Protein AF-A0A6N9P990-F1 (afdb_monomer)

Radius of gyration: 19.52 Å; Cα contacts (8 Å, |Δi|>4): 64; chains: 1; bounding box: 38×54×44 Å

Structure (mmCIF, N/CA/C/O backbone):
data_AF-A0A6N9P990-F1
#
_entry.id   AF-A0A6N9P990-F1
#
loop_
_atom_site.group_PDB
_atom_site.id
_atom_site.type_symbol
_atom_site.label_atom_id
_atom_site.label_alt_id
_atom_site.label_comp_id
_atom_site.label_asym_id
_atom_site.label_entity_id
_atom_site.label_seq_id
_atom_site.pdbx_PDB_ins_code
_atom_site.Cartn_x
_atom_site.Cartn_y
_atom_site.Cartn_z
_atom_site.occupancy
_atom_site.B_iso_or_equiv
_atom_site.auth_seq_id
_atom_site.auth_comp_id
_atom_site.auth_asym_id
_atom_site.auth_atom_id
_atom_site.pdbx_PDB_model_num
ATOM 1 N N . MET A 1 1 ? 5.853 -6.840 -15.666 1.00 91.62 1 MET A N 1
ATOM 2 C CA . MET A 1 1 ? 5.672 -5.708 -14.733 1.00 91.62 1 MET A CA 1
ATOM 3 C C . MET A 1 1 ? 4.694 -6.100 -13.642 1.00 91.62 1 MET A C 1
ATOM 5 O O . MET A 1 1 ? 3.835 -6.928 -13.913 1.00 91.62 1 MET A O 1
ATOM 9 N N . ILE A 1 2 ? 4.839 -5.542 -12.440 1.00 96.06 2 ILE A N 1
ATOM 10 C CA . ILE A 1 2 ? 3.819 -5.668 -11.392 1.00 96.06 2 ILE A CA 1
ATOM 11 C C . ILE A 1 2 ? 2.753 -4.600 -11.637 1.00 96.06 2 ILE A C 1
ATOM 13 O O . ILE A 1 2 ? 3.101 -3.457 -11.924 1.00 96.06 2 ILE A O 1
ATOM 17 N N . VAL A 1 3 ? 1.483 -4.979 -11.551 1.00 97.50 3 VAL A N 1
ATOM 18 C CA . VAL A 1 3 ? 0.333 -4.076 -11.649 1.00 97.50 3 VAL A CA 1
ATOM 19 C C . VAL A 1 3 ? -0.531 -4.184 -10.397 1.00 97.50 3 VAL A C 1
ATOM 21 O O . VAL A 1 3 ? -0.558 -5.234 -9.754 1.00 97.50 3 VAL A O 1
ATOM 24 N N . TYR A 1 4 ? -1.244 -3.109 -10.059 1.00 98.38 4 TYR A N 1
ATOM 25 C CA . TYR A 1 4 ? -2.050 -3.010 -8.835 1.00 98.38 4 TYR A CA 1
ATOM 26 C C . TYR A 1 4 ? -3.547 -2.852 -9.113 1.00 98.38 4 TYR A C 1
ATOM 28 O O . TYR A 1 4 ? -4.282 -2.320 -8.288 1.00 98.38 4 TYR A O 1
ATOM 36 N N . ASP A 1 5 ? -4.043 -3.303 -10.265 1.00 98.00 5 ASP A N 1
ATOM 37 C CA . ASP A 1 5 ? -5.465 -3.154 -10.604 1.00 98.00 5 ASP A CA 1
ATOM 38 C C . ASP A 1 5 ? -6.384 -3.860 -9.593 1.00 98.00 5 ASP A C 1
ATOM 40 O O . ASP A 1 5 ? -7.451 -3.349 -9.233 1.00 98.00 5 ASP A O 1
ATOM 44 N N . LYS A 1 6 ? -5.923 -5.002 -9.067 1.00 98.38 6 LYS A N 1
ATOM 45 C CA . LYS A 1 6 ? -6.621 -5.766 -8.029 1.00 98.38 6 LYS A CA 1
ATOM 46 C C . LYS A 1 6 ? -6.764 -4.995 -6.719 1.00 98.38 6 LYS A C 1
ATOM 48 O O . LYS A 1 6 ? -7.823 -5.077 -6.104 1.00 98.38 6 LYS A O 1
ATOM 53 N N . LEU A 1 7 ? -5.792 -4.152 -6.354 1.00 98.44 7 LEU A N 1
ATOM 54 C CA . LEU A 1 7 ? -5.877 -3.303 -5.161 1.00 98.44 7 LEU A CA 1
ATOM 55 C C . LEU A 1 7 ? -7.158 -2.460 -5.162 1.00 98.44 7 LEU A C 1
ATOM 57 O O . LEU A 1 7 ? -7.846 -2.366 -4.148 1.00 98.44 7 LEU A O 1
ATOM 61 N N . TRP A 1 8 ? -7.516 -1.870 -6.304 1.00 98.12 8 TRP A N 1
ATOM 62 C CA . TRP A 1 8 ? -8.704 -1.019 -6.403 1.00 98.12 8 TRP A CA 1
ATOM 63 C C . TRP A 1 8 ? -10.002 -1.813 -6.287 1.00 98.12 8 TRP A C 1
ATOM 65 O O . TRP A 1 8 ? -10.987 -1.298 -5.758 1.00 98.12 8 TRP A O 1
ATOM 75 N N . ALA A 1 9 ? -10.017 -3.051 -6.784 1.00 98.19 9 ALA A N 1
ATOM 76 C CA . ALA A 1 9 ? -11.144 -3.956 -6.598 1.00 98.19 9 ALA A CA 1
ATOM 77 C C . ALA A 1 9 ? -11.282 -4.357 -5.125 1.00 98.19 9 ALA A C 1
ATOM 79 O O . ALA A 1 9 ? -12.367 -4.231 -4.561 1.00 98.19 9 ALA A O 1
ATOM 80 N N . THR A 1 10 ? -10.179 -4.728 -4.480 1.00 98.50 10 THR A N 1
ATOM 81 C CA . THR A 1 10 ? -10.142 -5.117 -3.066 1.00 98.50 10 THR A CA 1
ATOM 82 C C . THR A 1 10 ? -10.573 -3.971 -2.154 1.00 98.50 10 THR A C 1
ATOM 84 O O . THR A 1 10 ? -11.415 -4.172 -1.285 1.00 98.50 10 THR A 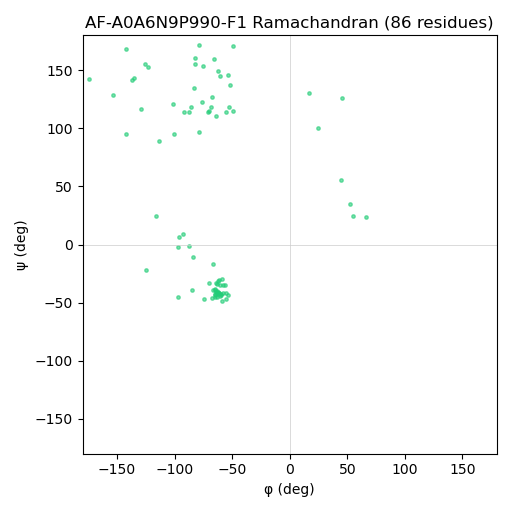O 1
ATOM 87 N N . LEU A 1 11 ? -10.121 -2.739 -2.413 1.00 98.12 11 LEU A N 1
ATOM 88 C CA . LEU A 1 11 ? -10.587 -1.543 -1.703 1.00 98.12 11 LEU A CA 1
ATOM 89 C C . LEU A 1 11 ? -12.111 -1.374 -1.772 1.00 98.12 11 LEU A C 1
ATOM 91 O O . LEU A 1 11 ? -12.752 -1.159 -0.744 1.00 98.12 11 LEU A O 1
ATOM 95 N N . ARG A 1 12 ? -12.704 -1.519 -2.967 1.00 98.12 12 ARG A N 1
ATOM 96 C CA . ARG A 1 12 ? -14.165 -1.445 -3.138 1.00 98.12 12 ARG A CA 1
ATOM 97 C C . ARG A 1 12 ? -14.878 -2.566 -2.388 1.00 98.12 12 ARG A C 1
ATOM 99 O O . ARG A 1 12 ? -15.842 -2.288 -1.684 1.00 98.12 12 ARG A O 1
ATOM 106 N N . ASN A 1 13 ? -14.382 -3.797 -2.493 1.00 97.81 13 ASN A N 1
ATOM 107 C CA . ASN A 1 13 ? -14.971 -4.964 -1.831 1.00 97.81 13 ASN A CA 1
ATOM 108 C C . ASN A 1 13 ? -14.920 -4.851 -0.300 1.00 97.81 13 ASN A C 1
ATOM 110 O O . ASN A 1 13 ? -15.832 -5.310 0.380 1.00 97.81 13 ASN A O 1
ATOM 114 N N . ARG A 1 14 ? -13.876 -4.213 0.241 1.00 96.88 14 ARG A N 1
A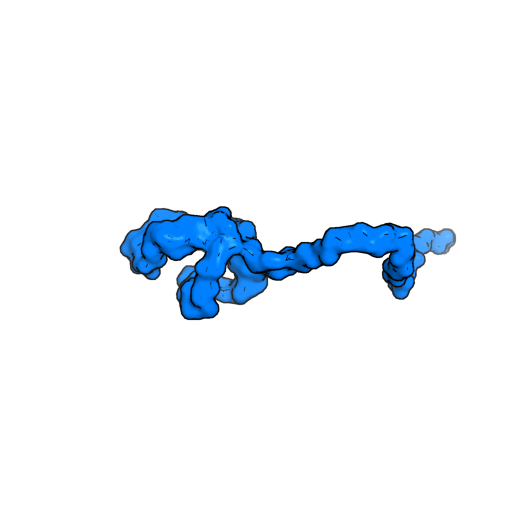TOM 115 C CA . ARG A 1 14 ? -13.700 -3.954 1.678 1.00 96.88 14 ARG A CA 1
ATOM 116 C C . ARG A 1 14 ? -14.349 -2.647 2.152 1.00 96.88 14 ARG A C 1
ATOM 118 O O . ARG A 1 14 ? -14.261 -2.322 3.331 1.00 96.88 14 ARG A O 1
ATOM 125 N N . GLY A 1 15 ? -14.974 -1.870 1.263 1.00 97.00 15 GLY A N 1
ATOM 126 C CA . GLY A 1 15 ? -15.583 -0.582 1.617 1.00 97.00 15 GLY A CA 1
ATOM 127 C C . GLY A 1 15 ? -14.575 0.490 2.056 1.00 97.00 15 GLY A C 1
ATOM 128 O O . GLY A 1 15 ? -14.932 1.421 2.778 1.00 97.00 15 GLY A O 1
ATOM 129 N N . ILE A 1 16 ? -13.311 0.379 1.639 1.00 97.31 16 ILE A N 1
ATOM 130 C CA . ILE A 1 16 ? -12.241 1.314 1.998 1.00 97.31 16 ILE A CA 1
ATOM 131 C C . ILE A 1 16 ? -12.002 2.269 0.831 1.00 97.31 16 ILE A C 1
ATOM 133 O O . ILE A 1 16 ? -11.666 1.873 -0.284 1.00 97.31 16 ILE A O 1
ATOM 137 N N . SER A 1 17 ? -12.169 3.566 1.088 1.00 96.88 17 SER A N 1
ATOM 138 C CA . SER A 1 17 ? -11.902 4.596 0.089 1.00 96.88 17 SER A CA 1
ATOM 139 C C . SER A 1 17 ? -10.411 4.936 0.023 1.00 96.88 17 SER A C 1
ATOM 141 O O . SER A 1 17 ? -9.672 4.831 1.001 1.00 96.88 17 SER A O 1
ATOM 143 N N . GLN A 1 18 ? -9.959 5.436 -1.127 1.00 96.38 18 GLN A N 1
ATOM 144 C CA . GLN A 1 18 ? -8.590 5.948 -1.264 1.00 96.38 18 GLN A CA 1
ATOM 145 C C . GLN A 1 18 ? -8.310 7.132 -0.323 1.00 96.38 18 GLN A C 1
ATOM 147 O O . GLN A 1 18 ? -7.188 7.311 0.138 1.00 96.38 18 GLN A O 1
ATOM 152 N N . TYR A 1 19 ? -9.335 7.929 -0.008 1.00 96.44 19 TYR A N 1
ATOM 153 C CA . TYR A 1 19 ? -9.234 8.992 0.991 1.00 96.44 19 TYR A CA 1
ATOM 154 C C . TYR A 1 19 ? -8.940 8.426 2.386 1.00 96.44 19 TYR A C 1
ATOM 156 O O . TYR A 1 19 ? -8.095 8.969 3.096 1.00 96.44 19 TYR A O 1
ATOM 164 N N . LYS A 1 20 ? -9.573 7.298 2.737 1.00 96.81 20 LYS A N 1
ATOM 165 C CA . LYS A 1 20 ? -9.345 6.581 3.996 1.00 96.81 20 LYS A CA 1
ATOM 166 C C . LYS A 1 20 ? -7.890 6.13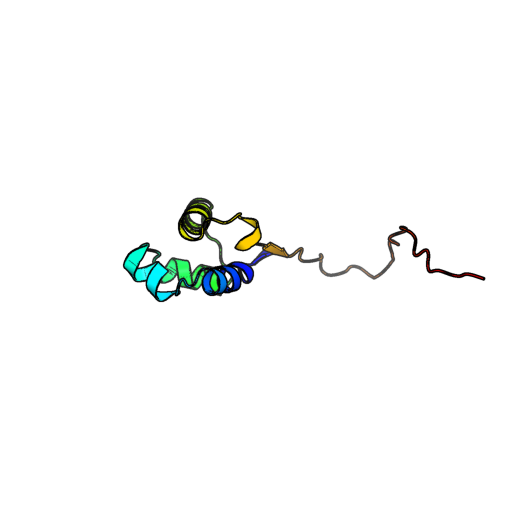1 4.135 1.00 96.81 20 LYS A C 1
ATOM 168 O O . LYS A 1 20 ? -7.286 6.343 5.181 1.00 96.81 20 LYS A O 1
ATOM 173 N N . LEU A 1 21 ? -7.293 5.617 3.054 1.00 96.19 21 LEU A N 1
ATOM 174 C CA . LEU A 1 21 ? -5.862 5.278 3.014 1.00 96.19 21 LEU A CA 1
ATOM 175 C C . LEU A 1 21 ? -4.967 6.465 3.382 1.00 96.19 21 LEU A C 1
ATOM 177 O O . LEU A 1 21 ? -4.017 6.298 4.139 1.00 96.19 21 LEU A O 1
ATOM 181 N N . ILE A 1 22 ? -5.283 7.662 2.884 1.00 96.50 22 ILE A N 1
ATOM 182 C CA . ILE A 1 22 ? -4.482 8.861 3.152 1.00 96.50 22 ILE A CA 1
ATOM 183 C C . ILE A 1 22 ? -4.699 9.374 4.576 1.00 96.50 22 ILE A C 1
ATOM 185 O O . ILE A 1 22 ? -3.740 9.726 5.258 1.00 96.50 22 ILE A O 1
ATOM 189 N N . LYS A 1 23 ? -5.956 9.483 5.013 1.00 96.69 23 LYS A N 1
ATOM 190 C CA . LYS A 1 23 ? -6.294 10.176 6.263 1.00 96.69 23 LYS A CA 1
ATOM 191 C C . LYS A 1 23 ? -6.190 9.310 7.502 1.00 96.69 23 LYS A C 1
ATOM 193 O O . LYS A 1 23 ? -5.747 9.810 8.529 1.00 96.69 23 LYS A O 1
ATOM 198 N N . GLU A 1 24 ? -6.592 8.051 7.412 1.00 95.19 24 GLU A N 1
ATOM 199 C CA . GLU A 1 24 ? -6.621 7.152 8.565 1.00 95.19 24 GLU A CA 1
ATOM 200 C C . GLU A 1 24 ? -5.360 6.295 8.606 1.00 95.19 24 GLU A C 1
ATOM 202 O O . GLU A 1 24 ? -4.699 6.222 9.636 1.00 95.19 24 GLU A O 1
ATOM 207 N N . TYR A 1 25 ? -4.964 5.736 7.461 1.00 94.69 25 TYR A N 1
ATOM 208 C CA . TYR A 1 25 ? -3.834 4.807 7.381 1.00 94.69 25 TYR A CA 1
ATOM 209 C C . TYR A 1 25 ? -2.501 5.458 6.983 1.00 94.69 25 TYR A C 1
ATOM 211 O O . TYR A 1 25 ? -1.515 4.759 6.773 1.00 94.69 25 TYR A O 1
ATOM 219 N N . GLN A 1 26 ? -2.457 6.791 6.875 1.00 94.69 26 GLN A N 1
ATOM 220 C CA . GLN A 1 26 ? -1.238 7.575 6.618 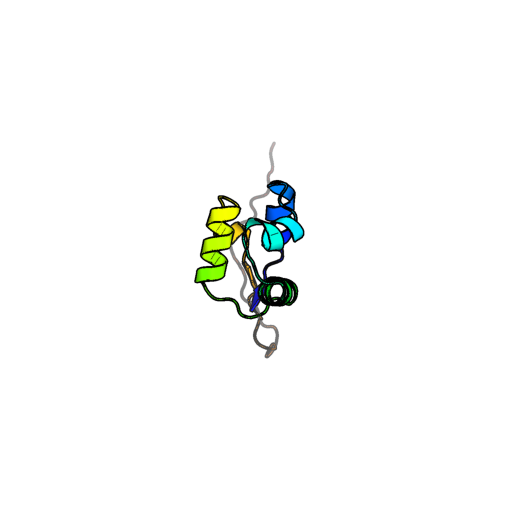1.00 94.69 26 GLN A CA 1
ATOM 221 C C . GLN A 1 26 ? -0.457 7.163 5.355 1.00 94.69 26 GLN A C 1
ATOM 223 O O . GLN A 1 26 ? 0.740 7.435 5.230 1.00 94.69 26 GLN A O 1
ATOM 228 N N . ILE A 1 27 ? -1.128 6.559 4.370 1.00 95.62 27 ILE A N 1
ATOM 229 C CA . ILE A 1 27 ? -0.539 6.332 3.051 1.00 95.62 27 ILE A CA 1
ATOM 230 C C . ILE A 1 27 ? -0.366 7.687 2.374 1.00 95.62 27 ILE A C 1
ATOM 232 O O . ILE A 1 27 ? -1.329 8.407 2.105 1.00 95.62 27 ILE A O 1
ATOM 236 N N . SER A 1 28 ? 0.877 8.043 2.063 1.00 95.69 28 SER A N 1
ATOM 237 C CA . SER A 1 28 ? 1.152 9.320 1.409 1.00 95.69 28 SER A CA 1
ATOM 238 C C . SER A 1 28 ? 0.486 9.394 0.030 1.00 95.69 28 SER A C 1
ATOM 240 O O . SER A 1 28 ? 0.376 8.404 -0.702 1.00 95.69 28 SER A O 1
ATOM 242 N N . THR A 1 29 ? 0.101 10.602 -0.382 1.00 96.38 29 THR A N 1
ATOM 243 C CA . THR A 1 29 ? -0.435 10.853 -1.729 1.00 96.38 29 THR A CA 1
ATOM 244 C C . THR A 1 29 ? 0.531 10.399 -2.826 1.00 96.38 29 THR A C 1
ATOM 246 O O . THR A 1 29 ? 0.090 9.874 -3.846 1.00 96.38 29 THR A O 1
ATOM 249 N N . GLY A 1 30 ? 1.843 10.527 -2.597 1.00 96.81 30 GLY A N 1
ATOM 250 C CA . GLY A 1 30 ? 2.881 10.055 -3.513 1.00 96.81 30 GLY A CA 1
ATOM 251 C C . GLY A 1 30 ? 2.938 8.529 -3.648 1.00 96.81 30 GLY A C 1
ATOM 252 O O . GLY A 1 30 ? 3.103 8.027 -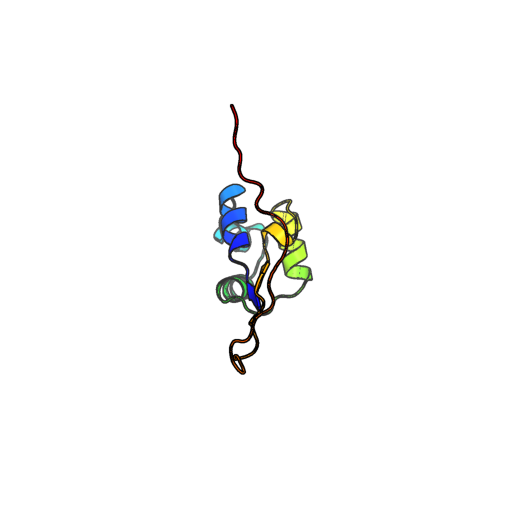4.758 1.00 96.81 30 GLY A O 1
ATOM 253 N N . GLN A 1 31 ? 2.761 7.770 -2.559 1.00 96.69 31 GLN A N 1
ATOM 254 C CA . GLN A 1 31 ? 2.656 6.305 -2.635 1.00 96.69 31 GLN A CA 1
ATOM 255 C C . GLN A 1 31 ? 1.402 5.880 -3.396 1.00 96.69 31 GLN A C 1
ATOM 257 O O . GLN A 1 31 ? 1.475 5.012 -4.265 1.00 96.69 31 GLN A O 1
ATOM 262 N N . LEU A 1 32 ? 0.271 6.530 -3.118 1.00 97.06 32 LEU A N 1
ATOM 263 C CA . LEU A 1 32 ? -0.979 6.253 -3.815 1.00 97.06 32 LEU A CA 1
ATOM 264 C C . LEU A 1 32 ? -0.876 6.554 -5.319 1.00 97.06 32 LEU A C 1
ATOM 266 O O . LEU A 1 32 ? -1.346 5.768 -6.138 1.00 97.06 32 LEU A O 1
ATOM 270 N N . ASP A 1 33 ? -0.225 7.655 -5.698 1.00 97.69 33 ASP A N 1
ATOM 271 C CA . ASP A 1 33 ? 0.023 7.995 -7.102 1.00 97.69 33 ASP A CA 1
ATOM 272 C C . ASP A 1 33 ? 0.929 6.969 -7.804 1.00 97.69 33 ASP A C 1
ATOM 274 O O . ASP A 1 33 ? 0.638 6.552 -8.925 1.00 97.69 33 ASP A O 1
ATOM 278 N N . ARG A 1 34 ? 1.978 6.479 -7.127 1.00 97.50 34 ARG A N 1
ATOM 279 C CA . ARG A 1 34 ? 2.818 5.387 -7.651 1.00 97.50 34 ARG A CA 1
ATOM 280 C C . ARG A 1 34 ? 2.013 4.115 -7.885 1.00 97.50 34 ARG A C 1
ATOM 282 O O . ARG A 1 34 ? 2.161 3.516 -8.945 1.00 97.50 34 ARG A O 1
ATOM 289 N N . LEU A 1 35 ? 1.141 3.733 -6.950 1.00 97.81 35 LEU A N 1
ATOM 290 C CA . LEU A 1 35 ? 0.259 2.573 -7.113 1.00 97.81 35 LEU A CA 1
ATOM 291 C C . LEU A 1 35 ? -0.650 2.735 -8.342 1.00 97.81 35 LEU A C 1
ATOM 293 O O . LEU A 1 35 ? -0.758 1.816 -9.145 1.00 97.81 35 LEU A O 1
ATOM 297 N N . ARG A 1 36 ? -1.238 3.920 -8.564 1.00 97.19 36 ARG A N 1
ATOM 298 C CA . ARG A 1 36 ? -2.080 4.187 -9.754 1.00 97.19 36 ARG A CA 1
ATOM 299 C C . ARG A 1 36 ? -1.320 4.063 -11.072 1.00 97.19 36 ARG A C 1
ATOM 301 O O . ARG A 1 36 ? -1.903 3.694 -12.084 1.00 97.19 36 ARG A O 1
ATOM 308 N N . LYS A 1 37 ? -0.028 4.385 -11.063 1.00 97.50 37 LYS A N 1
ATOM 309 C CA . LYS A 1 37 ? 0.850 4.341 -12.240 1.00 97.50 37 LYS A CA 1
ATOM 310 C C . LYS A 1 37 ? 1.590 3.010 -12.387 1.00 97.50 37 LYS A C 1
ATOM 312 O O . LYS A 1 37 ? 2.493 2.926 -13.213 1.00 97.50 37 LYS A O 1
A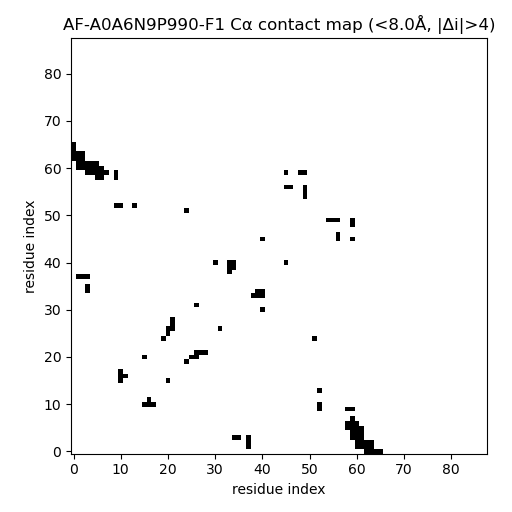TOM 317 N N . ASN A 1 38 ? 1.247 1.992 -11.588 1.00 97.31 38 ASN A N 1
ATOM 318 C CA . ASN A 1 38 ? 1.971 0.717 -11.530 1.00 97.31 38 ASN A CA 1
ATOM 319 C C . ASN A 1 38 ? 3.487 0.899 -11.307 1.00 97.31 38 ASN A C 1
ATOM 321 O O . ASN A 1 38 ? 4.318 0.170 -11.843 1.00 97.31 38 ASN A O 1
ATOM 325 N N . GLY A 1 39 ? 3.847 1.918 -10.524 1.00 96.88 39 GLY A N 1
ATOM 326 C CA . GLY A 1 39 ? 5.221 2.253 -10.189 1.00 96.88 39 GLY A CA 1
ATOM 327 C C . GLY A 1 39 ? 5.807 1.357 -9.100 1.00 96.88 39 GLY A C 1
ATOM 328 O O . GLY A 1 39 ? 5.119 0.575 -8.438 1.00 96.88 39 GLY A O 1
ATOM 329 N N . ASN A 1 40 ? 7.109 1.514 -8.876 1.00 95.56 40 ASN A N 1
ATOM 330 C CA . ASN A 1 40 ? 7.817 0.768 -7.843 1.00 95.56 40 ASN A CA 1
ATOM 331 C C . ASN A 1 40 ? 7.348 1.211 -6.450 1.00 95.56 40 ASN A C 1
ATOM 333 O O . ASN A 1 40 ? 7.407 2.396 -6.100 1.00 95.56 40 ASN A O 1
ATOM 337 N N . VAL A 1 41 ? 6.940 0.240 -5.640 1.00 96.06 41 VAL A N 1
ATOM 338 C CA . VAL A 1 41 ? 6.624 0.410 -4.219 1.00 96.06 41 VAL A CA 1
ATOM 339 C C . VAL A 1 41 ? 7.441 -0.588 -3.408 1.00 96.06 41 VAL A C 1
ATOM 341 O O . VAL A 1 41 ? 7.882 -1.610 -3.933 1.00 96.06 41 VAL A O 1
ATOM 344 N N . SER A 1 42 ? 7.690 -0.283 -2.137 1.00 96.25 42 SER A N 1
ATOM 345 C CA . SER A 1 42 ? 8.396 -1.215 -1.261 1.00 96.25 42 SER A CA 1
ATOM 346 C C . SER A 1 42 ? 7.476 -2.360 -0.842 1.00 96.25 42 SER A C 1
ATOM 348 O O . SER A 1 42 ? 6.258 -2.200 -0.740 1.00 96.25 42 SER A O 1
ATOM 350 N N . THR A 1 43 ? 8.067 -3.508 -0.520 1.00 97.44 43 THR A N 1
ATOM 351 C CA . THR A 1 43 ? 7.343 -4.634 0.088 1.00 97.44 43 THR A CA 1
ATOM 352 C C . THR A 1 43 ? 6.697 -4.249 1.418 1.00 97.44 43 THR A C 1
ATOM 354 O O . THR A 1 43 ? 5.626 -4.748 1.731 1.00 97.44 43 THR A O 1
ATOM 357 N N . TYR A 1 44 ? 7.276 -3.295 2.153 1.00 96.62 44 TYR A N 1
ATOM 358 C CA . TYR A 1 44 ? 6.672 -2.725 3.359 1.00 96.62 44 TYR A CA 1
ATOM 359 C C . TYR A 1 44 ? 5.329 -2.028 3.082 1.00 96.62 44 TYR A C 1
ATOM 361 O O . TYR A 1 44 ? 4.381 -2.204 3.840 1.00 96.62 44 TYR A O 1
ATOM 369 N N . THR A 1 45 ? 5.211 -1.272 1.983 1.00 96.31 45 THR A N 1
ATOM 370 C CA . THR A 1 45 ? 3.924 -0.674 1.584 1.00 96.31 45 THR A CA 1
ATOM 371 C C . THR A 1 45 ? 2.901 -1.747 1.216 1.00 96.31 45 THR A C 1
ATOM 373 O O . THR A 1 45 ? 1.738 -1.617 1.579 1.00 96.31 45 THR A O 1
ATOM 376 N N . LEU A 1 46 ? 3.325 -2.816 0.538 1.00 97.94 46 LEU A N 1
ATOM 377 C CA . LEU A 1 46 ? 2.439 -3.937 0.209 1.00 97.94 46 LEU A CA 1
ATOM 378 C C . LEU A 1 46 ? 1.964 -4.668 1.470 1.00 97.94 46 LEU A C 1
ATOM 380 O O . LEU A 1 46 ? 0.776 -4.936 1.588 1.00 97.94 46 LEU A O 1
ATOM 384 N N . ASN A 1 47 ? 2.859 -4.903 2.435 1.00 98.12 47 ASN A N 1
ATOM 385 C CA . ASN A 1 47 ? 2.516 -5.496 3.727 1.00 98.12 47 ASN A CA 1
ATOM 386 C C . ASN A 1 47 ? 1.469 -4.661 4.474 1.00 98.12 47 ASN A C 1
ATOM 388 O O . ASN A 1 47 ? 0.447 -5.196 4.884 1.00 98.12 47 ASN A O 1
ATOM 392 N N . GLN A 1 48 ? 1.677 -3.343 4.579 1.00 97.25 48 GLN A N 1
ATOM 393 C CA . GLN A 1 48 ? 0.694 -2.452 5.201 1.00 97.25 48 GLN A CA 1
ATOM 394 C C . GLN A 1 48 ? -0.669 -2.519 4.507 1.00 97.25 48 GLN A C 1
ATOM 396 O O . GLN A 1 48 ? -1.697 -2.551 5.173 1.00 97.25 48 GLN A O 1
ATOM 401 N N . LEU A 1 49 ? -0.703 -2.557 3.172 1.00 98.00 49 LEU A N 1
ATOM 402 C CA . LEU A 1 49 ? -1.964 -2.693 2.441 1.00 98.00 49 LEU A CA 1
ATOM 403 C C . LEU A 1 49 ? -2.650 -4.032 2.740 1.00 98.00 49 LEU A C 1
ATOM 405 O O . LEU A 1 49 ? -3.859 -4.039 2.942 1.00 98.00 49 LEU A O 1
ATOM 409 N N . CYS A 1 50 ? -1.905 -5.135 2.815 1.00 98.38 50 CYS A N 1
ATOM 410 C CA . CYS A 1 50 ? -2.450 -6.435 3.211 1.00 98.38 50 CYS A CA 1
ATOM 411 C C . CYS A 1 50 ? -3.014 -6.422 4.639 1.00 98.38 50 CYS A C 1
ATOM 413 O O . CYS A 1 50 ? -4.094 -6.959 4.857 1.00 98.38 50 CYS A O 1
ATOM 415 N N . GLU A 1 51 ? -2.335 -5.774 5.590 1.00 97.81 51 GLU A N 1
ATOM 416 C CA . GLU A 1 51 ? -2.812 -5.625 6.974 1.00 97.81 51 GLU A CA 1
ATOM 417 C C . GLU A 1 51 ? -4.092 -4.781 7.048 1.00 97.81 51 GLU A C 1
ATOM 419 O O . GLU A 1 51 ? -5.056 -5.171 7.698 1.00 97.81 51 GLU A O 1
ATOM 424 N N . ILE A 1 52 ? -4.135 -3.651 6.335 1.00 96.56 52 ILE A N 1
ATOM 425 C CA . ILE A 1 52 ? -5.299 -2.750 6.297 1.00 96.56 52 ILE A CA 1
ATOM 426 C C . ILE A 1 52 ? -6.516 -3.422 5.649 1.00 96.56 52 ILE A C 1
ATOM 428 O O . ILE A 1 52 ? -7.654 -3.166 6.041 1.00 96.56 52 ILE A O 1
ATOM 432 N N . LEU A 1 53 ? -6.284 -4.219 4.606 1.00 97.50 53 LEU A N 1
ATOM 433 C CA . LEU A 1 53 ? -7.334 -4.838 3.793 1.00 97.50 53 LEU A CA 1
ATOM 434 C C . LEU A 1 53 ? -7.652 -6.276 4.210 1.00 97.50 53 LEU A C 1
ATOM 436 O O . LEU A 1 53 ? -8.547 -6.879 3.609 1.00 97.50 53 LEU A O 1
ATOM 440 N N . GLU A 1 54 ? -6.928 -6.808 5.197 1.00 97.50 54 GLU A N 1
ATOM 441 C CA . GLU A 1 54 ? -6.991 -8.195 5.663 1.00 97.50 54 GLU A CA 1
ATOM 442 C C . GLU A 1 54 ? -7.018 -9.181 4.482 1.00 97.50 54 GLU A C 1
ATOM 444 O O . GLU A 1 54 ? -7.976 -9.935 4.291 1.00 97.50 54 GLU A O 1
ATOM 449 N N . CYS A 1 55 ?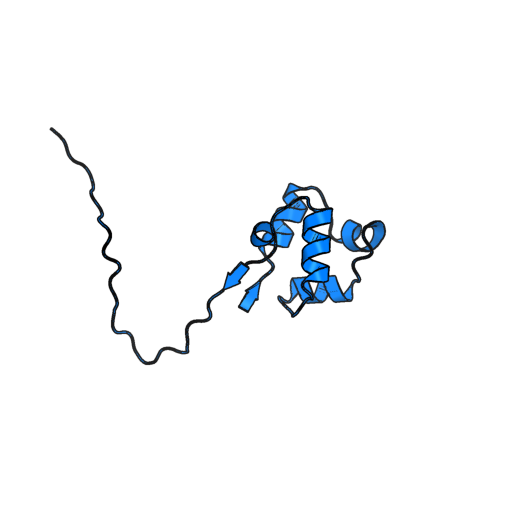 -6.023 -9.096 3.597 1.00 98.06 55 CYS A N 1
ATOM 450 C CA . CYS A 1 55 ? -5.996 -9.848 2.340 1.00 98.06 55 CYS A CA 1
ATOM 451 C C . CYS A 1 55 ? -4.594 -10.342 1.971 1.00 98.06 55 CYS A C 1
ATOM 453 O O . CYS A 1 55 ? -3.591 -9.879 2.519 1.00 98.06 55 CYS A O 1
ATOM 455 N N . ASP A 1 56 ? -4.522 -11.233 0.983 1.00 98.31 56 ASP A N 1
ATOM 456 C CA . ASP A 1 56 ? -3.253 -11.759 0.491 1.00 98.31 56 ASP A CA 1
ATOM 457 C C . ASP A 1 56 ? -2.600 -10.799 -0.513 1.00 98.31 56 ASP A C 1
ATOM 459 O O . ASP A 1 56 ? -3.249 -9.955 -1.139 1.00 98.31 56 ASP A O 1
ATOM 463 N N . LEU A 1 57 ? -1.288 -10.948 -0.733 1.00 98.38 57 LEU A N 1
ATOM 464 C CA . LEU A 1 57 ? -0.555 -10.128 -1.706 1.00 98.3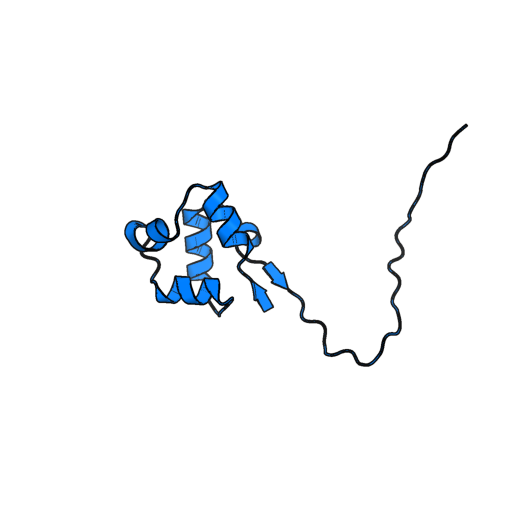8 57 LEU A CA 1
ATOM 465 C C . LEU A 1 57 ? -1.136 -10.251 -3.129 1.00 98.38 57 LEU A C 1
ATOM 467 O O . LEU A 1 57 ? -1.166 -9.274 -3.881 1.00 98.38 57 LEU A O 1
ATOM 471 N N . SER A 1 58 ? -1.630 -11.437 -3.494 1.00 98.12 58 SER A N 1
ATOM 472 C CA . SER A 1 58 ? -2.262 -11.705 -4.793 1.00 98.12 58 SER A CA 1
ATOM 473 C C . SER A 1 58 ? -3.587 -10.972 -5.007 1.00 98.12 58 SER A C 1
ATOM 475 O O . SER A 1 58 ? -4.028 -10.861 -6.155 1.00 98.12 58 SER A O 1
ATOM 477 N N . ASP A 1 59 ? -4.202 -10.459 -3.937 1.00 98.50 59 ASP A N 1
ATOM 478 C CA . ASP A 1 59 ? -5.438 -9.672 -3.993 1.00 98.50 59 ASP A CA 1
ATOM 479 C C . ASP A 1 59 ? -5.175 -8.193 -4.288 1.00 98.50 59 ASP A C 1
ATOM 481 O O . ASP A 1 59 ? -6.109 -7.437 -4.556 1.00 98.50 59 ASP A O 1
ATOM 485 N N . ILE A 1 60 ? -3.915 -7.750 -4.244 1.00 98.44 60 ILE A N 1
ATOM 486 C CA . ILE A 1 60 ? -3.556 -6.343 -4.468 1.00 98.44 60 ILE A CA 1
ATOM 487 C C . ILE A 1 60 ? -2.518 -6.143 -5.567 1.00 98.44 60 ILE A C 1
ATOM 489 O O . ILE A 1 60 ? -2.453 -5.055 -6.138 1.00 98.44 60 ILE A O 1
ATOM 493 N N . ALA A 1 61 ? -1.733 -7.169 -5.893 1.00 98.06 61 ALA A N 1
ATOM 494 C CA . ALA A 1 61 ? -0.669 -7.096 -6.881 1.00 98.06 61 ALA A CA 1
ATOM 495 C C . ALA A 1 61 ? -0.680 -8.312 -7.812 1.00 98.06 61 ALA A C 1
ATOM 497 O O . ALA A 1 61 ? -0.918 -9.446 -7.398 1.00 98.06 61 ALA A O 1
ATOM 498 N N . GLU A 1 62 ? -0.369 -8.079 -9.084 1.00 97.88 62 GLU A N 1
ATOM 499 C CA . GLU A 1 62 ? -0.257 -9.131 -10.089 1.00 97.88 62 GLU A CA 1
ATOM 500 C C . GLU A 1 62 ? 0.963 -8.917 -10.980 1.00 97.88 62 GLU A C 1
ATOM 502 O O . GLU A 1 62 ? 1.291 -7.796 -11.363 1.00 97.88 62 GLU A O 1
ATOM 507 N N . TYR A 1 63 ? 1.642 -10.006 -11.336 1.00 96.31 63 TYR A N 1
ATOM 508 C CA . TYR A 1 63 ? 2.735 -9.965 -12.297 1.00 96.31 63 TYR A CA 1
ATOM 509 C C . TYR A 1 63 ? 2.228 -10.215 -13.719 1.00 96.31 63 TYR A C 1
ATOM 511 O O . TYR A 1 63 ? 1.848 -11.327 -14.076 1.00 96.31 63 TYR A O 1
ATOM 519 N N . HIS A 1 64 ? 2.325 -9.199 -14.573 1.00 94.00 64 HIS A N 1
ATOM 520 C CA . HIS A 1 64 ? 2.156 -9.345 -16.014 1.00 94.00 64 HIS A CA 1
ATOM 521 C C . HIS A 1 64 ? 3.496 -9.702 -16.653 1.00 94.00 64 HIS A C 1
ATOM 523 O O . HIS A 1 64 ? 4.425 -8.882 -16.682 1.00 94.00 64 HIS A O 1
ATOM 529 N N . ARG A 1 65 ? 3.600 -10.912 -17.213 1.00 91.19 65 ARG A N 1
ATOM 530 C CA . ARG A 1 65 ? 4.727 -11.277 -18.076 1.00 91.19 65 ARG A CA 1
ATOM 531 C C . ARG A 1 65 ? 4.670 -10.388 -19.315 1.00 91.19 65 ARG A C 1
ATOM 533 O O . ARG A 1 65 ? 3.792 -10.552 -20.153 1.00 91.19 65 ARG A O 1
ATOM 540 N N . THR A 1 66 ? 5.620 -9.471 -19.454 1.00 75.56 66 THR A N 1
ATOM 541 C CA . THR A 1 66 ? 5.902 -8.875 -20.760 1.00 75.56 66 THR A CA 1
ATOM 542 C C . THR A 1 66 ? 6.561 -9.967 -21.597 1.00 75.56 66 THR A C 1
ATOM 544 O O . THR A 1 66 ? 7.644 -10.425 -21.212 1.00 75.56 66 THR A O 1
ATOM 547 N N . PRO A 1 67 ? 5.930 -10.460 -22.678 1.00 68.00 67 PRO A N 1
ATOM 548 C CA . PRO A 1 67 ? 6.644 -11.331 -23.593 1.00 68.00 67 PRO A CA 1
ATOM 549 C C . PRO A 1 67 ? 7.835 -10.544 -24.168 1.00 68.00 67 PRO A C 1
ATOM 551 O O . PRO A 1 67 ? 7.717 -9.329 -24.359 1.00 68.00 67 PRO A O 1
ATOM 554 N N . PRO A 1 68 ? 8.989 -11.187 -24.422 1.00 64.19 68 PRO A N 1
ATOM 555 C CA . PRO A 1 68 ? 10.030 -10.546 -25.218 1.00 64.19 68 PRO A CA 1
ATOM 556 C C . PRO A 1 68 ? 9.418 -10.085 -26.553 1.00 64.19 68 PRO A C 1
ATOM 558 O O . PRO A 1 68 ? 8.513 -10.769 -27.050 1.00 64.19 68 PRO A O 1
ATOM 561 N N . PRO A 1 69 ? 9.861 -8.949 -27.135 1.00 62.16 69 PRO A N 1
ATOM 562 C CA . PRO A 1 69 ? 9.444 -8.574 -28.480 1.00 62.16 69 PRO A CA 1
ATOM 563 C C . PRO A 1 69 ? 9.728 -9.772 -29.383 1.00 62.16 69 PRO A C 1
ATOM 565 O O . PRO A 1 69 ? 10.850 -10.272 -29.439 1.00 62.16 69 PRO A O 1
ATOM 568 N N . SER A 1 70 ? 8.669 -10.315 -29.968 1.00 59.00 70 SER A N 1
ATOM 569 C CA . SER A 1 70 ? 8.684 -11.598 -30.652 1.00 59.00 70 SER A CA 1
ATOM 570 C C . SER A 1 70 ? 9.762 -11.632 -31.737 1.00 59.00 70 SER A C 1
ATOM 572 O O . SER A 1 70 ? 9.618 -10.967 -32.761 1.00 59.00 70 SER A O 1
ATOM 574 N N . SER A 1 71 ? 10.785 -12.470 -31.579 1.00 58.66 71 SER A N 1
ATOM 575 C CA . SER A 1 71 ? 11.399 -13.116 -32.734 1.00 58.66 71 SER A CA 1
ATOM 576 C C . SER A 1 71 ? 10.479 -14.271 -33.135 1.00 58.66 71 SER A C 1
ATOM 578 O O . SER A 1 71 ? 10.496 -15.326 -32.520 1.00 58.66 71 SER A O 1
ATOM 580 N N . ASN A 1 72 ? 9.622 -14.001 -34.122 1.00 55.53 72 ASN A N 1
ATOM 581 C CA . ASN A 1 72 ? 8.802 -14.925 -34.910 1.00 55.53 72 ASN A CA 1
ATOM 582 C C . ASN A 1 72 ? 8.015 -16.044 -34.198 1.00 55.53 72 ASN A C 1
ATOM 584 O O . ASN A 1 72 ? 8.530 -16.938 -33.532 1.00 55.53 72 ASN A O 1
ATOM 588 N N . 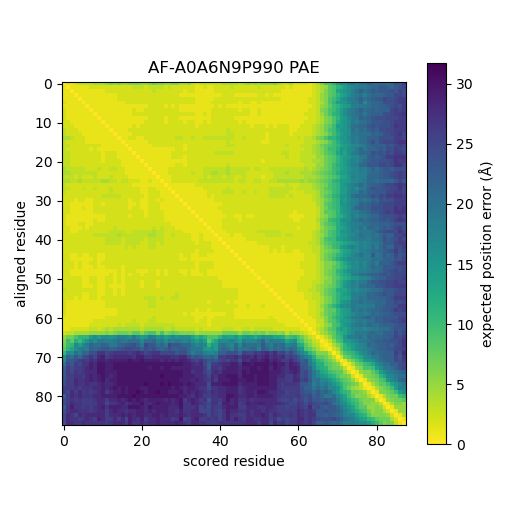ALA A 1 73 ? 6.715 -16.053 -34.489 1.00 62.22 73 ALA A N 1
ATOM 589 C CA . ALA A 1 73 ? 5.805 -17.152 -34.226 1.00 62.22 73 ALA A CA 1
ATOM 590 C C . ALA A 1 73 ? 6.353 -18.502 -34.733 1.00 62.22 73 ALA A C 1
ATOM 592 O O . ALA A 1 73 ? 6.457 -18.731 -35.934 1.00 62.22 73 ALA A O 1
ATOM 593 N N . ALA A 1 74 ? 6.626 -19.425 -33.813 1.00 55.81 74 ALA A N 1
ATOM 594 C CA . ALA A 1 74 ? 6.626 -20.861 -34.065 1.00 55.81 74 ALA A CA 1
ATOM 595 C C . ALA A 1 74 ? 6.330 -21.580 -32.745 1.00 55.81 74 ALA A C 1
ATOM 597 O O . ALA A 1 74 ? 6.888 -21.265 -31.696 1.00 55.81 74 ALA A O 1
ATOM 598 N N . GLY A 1 75 ? 5.354 -22.481 -32.792 1.00 54.53 75 GLY A N 1
ATOM 599 C CA . GLY A 1 75 ? 4.552 -22.866 -31.642 1.00 54.53 75 GLY A CA 1
ATOM 600 C C . GLY A 1 75 ? 5.271 -23.597 -30.512 1.00 54.53 75 GLY A C 1
ATOM 601 O O . GLY A 1 75 ? 6.238 -24.328 -30.704 1.00 54.53 75 GLY A O 1
ATOM 602 N N . ARG A 1 76 ? 4.641 -23.544 -29.337 1.00 54.31 76 ARG A N 1
ATOM 603 C CA . ARG A 1 76 ? 4.506 -24.735 -28.499 1.00 54.31 76 ARG A CA 1
ATOM 604 C C . ARG A 1 76 ? 3.053 -24.901 -28.096 1.00 54.31 76 ARG A C 1
ATOM 606 O O . ARG A 1 76 ? 2.455 -24.054 -27.441 1.00 54.31 76 ARG A O 1
ATOM 613 N N . ARG A 1 77 ? 2.510 -26.021 -28.567 1.00 54.50 77 ARG A N 1
ATOM 614 C CA . ARG A 1 77 ? 1.235 -26.611 -28.177 1.00 54.50 77 ARG A CA 1
ATOM 615 C C . ARG A 1 77 ? 1.196 -26.729 -26.655 1.00 54.50 77 ARG A C 1
ATOM 617 O O . ARG A 1 77 ? 2.159 -27.209 -26.066 1.00 54.50 77 ARG A O 1
ATOM 624 N N . SER A 1 78 ? 0.068 -26.385 -26.047 1.00 48.38 78 SER A N 1
ATOM 625 C CA . SER A 1 78 ? -0.322 -27.021 -24.788 1.00 48.38 78 SER A CA 1
ATOM 626 C C . SER A 1 78 ? -1.066 -28.306 -25.147 1.00 48.38 78 SER A C 1
ATOM 628 O O . SER A 1 78 ? -2.095 -28.210 -25.817 1.00 48.38 78 SER A O 1
ATOM 630 N N . PRO A 1 79 ? -0.601 -29.505 -24.764 1.00 54.38 79 PRO A N 1
ATOM 631 C CA . PRO A 1 79 ? -1.424 -30.692 -24.849 1.00 54.38 79 PRO A CA 1
ATOM 632 C C . PRO A 1 79 ? -1.966 -30.995 -23.455 1.00 54.38 79 PRO A C 1
ATOM 634 O O . PRO A 1 79 ? -1.299 -31.679 -22.694 1.00 54.38 79 PRO A O 1
ATOM 637 N N . VAL A 1 80 ? -3.181 -30.550 -23.124 1.00 53.59 80 VAL A N 1
ATOM 638 C CA . VAL A 1 80 ? -3.992 -31.290 -22.143 1.00 53.59 80 VAL A CA 1
ATOM 639 C C . VAL A 1 80 ? -5.466 -31.258 -22.554 1.00 53.59 80 VAL A C 1
ATOM 641 O O . VAL A 1 80 ? -6.193 -30.302 -22.315 1.00 53.59 80 VAL A O 1
ATOM 644 N N . LYS A 1 81 ? -5.837 -32.337 -23.255 1.00 53.81 81 LYS A N 1
ATOM 645 C CA . LYS A 1 81 ? -7.158 -32.966 -23.421 1.00 53.81 81 LYS A CA 1
ATOM 646 C C . LYS A 1 81 ? -8.399 -32.087 -23.209 1.00 53.81 81 LYS A C 1
ATOM 648 O O . LYS A 1 81 ? -8.940 -31.982 -22.115 1.00 53.81 81 LYS A O 1
ATOM 653 N N . SER A 1 82 ? -8.968 -31.658 -24.333 1.00 51.34 82 SER A N 1
ATOM 654 C CA . SER A 1 82 ? -10.421 -31.626 -24.478 1.00 51.34 82 SER A CA 1
ATOM 655 C C . SER A 1 82 ? -10.919 -33.072 -24.567 1.00 51.34 82 SER A C 1
ATOM 657 O O . SER A 1 82 ? -10.585 -33.782 -25.511 1.00 51.34 82 SER A O 1
ATOM 659 N N . LEU A 1 83 ? -11.691 -33.523 -23.585 1.00 56.75 83 LEU A N 1
ATOM 660 C CA . LEU A 1 83 ? -12.611 -34.647 -23.751 1.00 56.75 83 LEU A CA 1
ATOM 661 C C . LEU A 1 83 ? -14.018 -34.072 -23.603 1.00 56.75 83 LEU A C 1
ATOM 663 O O . LEU A 1 83 ? -14.569 -33.961 -22.511 1.00 56.75 83 LEU A O 1
ATOM 667 N N . LYS A 1 84 ? -14.569 -33.628 -24.736 1.00 52.12 84 LYS A N 1
ATOM 668 C CA . LYS A 1 84 ? -16.005 -33.413 -24.892 1.00 52.12 84 LYS A CA 1
ATOM 669 C C . LYS A 1 84 ? -16.681 -34.780 -25.055 1.00 52.12 84 LYS A C 1
ATOM 671 O O . LYS A 1 84 ? -16.315 -35.536 -25.944 1.00 52.12 84 LYS A O 1
ATOM 676 N N . LYS A 1 85 ? -17.627 -35.043 -24.151 1.00 54.25 85 LYS A N 1
ATOM 677 C CA . LYS A 1 85 ? -18.962 -35.658 -24.312 1.00 54.25 85 LYS A CA 1
ATOM 678 C C . LYS A 1 85 ? -19.225 -36.425 -25.623 1.00 54.25 85 LYS A C 1
ATOM 680 O O . LYS A 1 85 ? -19.104 -35.829 -26.688 1.00 54.25 85 LYS A O 1
ATOM 685 N N . ASN A 1 86 ? -19.746 -37.654 -25.528 1.00 44.31 86 ASN A N 1
ATOM 686 C CA . ASN A 1 86 ? -21.129 -37.954 -25.936 1.00 44.31 86 ASN A CA 1
ATOM 687 C C . ASN A 1 86 ? -21.556 -39.400 -25.609 1.00 44.31 86 ASN A C 1
ATOM 689 O O . ASN A 1 86 ? -20.773 -40.340 -25.706 1.00 44.31 86 ASN A O 1
ATOM 693 N N . THR A 1 87 ? -22.825 -39.473 -25.213 1.00 43.25 87 THR A N 1
ATOM 694 C CA . THR A 1 87 ? -23.809 -40.567 -25.114 1.00 43.25 87 THR A CA 1
ATOM 695 C C . THR A 1 87 ? -23.916 -41.413 -26.404 1.00 43.25 87 THR A C 1
ATOM 697 O O . THR A 1 87 ? -23.294 -41.051 -27.408 1.00 43.25 87 THR A O 1
ATOM 700 N N . PRO A 1 88 ? -24.633 -42.555 -26.420 1.00 54.03 88 PRO A N 1
ATOM 701 C CA . PRO A 1 88 ? -26.079 -42.681 -26.152 1.00 54.03 88 PRO A CA 1
ATOM 702 C C . PRO A 1 88 ? -26.459 -42.930 -24.691 1.00 54.03 88 PRO A C 1
ATOM 704 O O . PRO A 1 88 ? -25.708 -43.640 -23.990 1.00 54.03 88 PRO A O 1
#

Sequence (88 aa):
MIVYDKLWATLRNRGISQYKLIKEYQISTGQLDRLRKNGNVSTYTLNQLCEILECDLSDIAEYHRTPPPSSNAAGRRSPVKSLKKNTP

Nearest PDB structures (foldseek):
  3tys-assembly1_A  TM=9.167E-01  e=9.073E-05  Enterococcus faecalis
  3bs3-assembly1_A-2  TM=7.863E-01  e=1.069E-02  Bacteroides fragilis NCTC 9343
  1utx-assembly1_B  TM=7.932E-01  e=1.688E-02  Enterococcus faecalis
  2axz-assembly3_C  TM=7.400E-01  e=2.991E-01  Enterococcus faecalis
  2axz-assembly1_A  TM=7.401E-01  e=3.409E-01  Enterococcus faecalis

Secondary structure (DSSP, 8-state):
-EE-HHHHHHHHHTT--HHHHHHTS---HHHHHHHHTT----HHHHHHHHHHHT--GGGT-EE---PPS-S-----------------

Mean predicted aligned error: 10.08 Å

Solvent-accessible surface area (backbone atoms only — not comparable to full-atom values): 5637 Å² total; per-residue (Å²): 83,61,36,38,71,44,34,60,52,44,28,59,76,69,73,49,51,75,66,46,39,39,74,75,68,64,42,48,70,66,58,55,51,29,48,76,66,45,45,91,74,56,71,66,59,53,49,52,51,24,66,76,64,73,49,58,69,75,50,32,43,44,77,47,82,72,74,72,84,77,82,70,97,74,87,80,82,84,90,78,81,87,81,79,84,84,79,137

pLDDT: mean 86.3, std 18.34, range [43.25, 98.5]

Foldseek 3Di:
DKAFPLLVVLCVVQVHDPVCCCPVVVDDPVNVVCNVVVHDDDVVVLVSSCVVSVHDSVSGMDDDDDDDPDPDDDDDDDDDDDDDDDDD